Protein AF-A0AAD5UAX0-F1 (afdb_monomer)

Foldseek 3Di:
DDDDDDPPDPPPPPDQPDDDPVRLVVLLVQLVVLVVVQPPVPPQKHFLVCLQVSCVSSVAHDDPVRSVVLSVVQADVDRPRIGGNVSSSVVSSCCVSVVVGDDDALVRQVVVVCVLPVVPPQWAALVSVQCDQQPDDRHDDPVRSVVVLVVQADPPPNIGRVNVVSVVRND

pLDDT: mean 88.47, std 14.9, range [36.97, 97.94]

Nearest PDB structures (foldseek):
  8tid-assembly1_i  TM=9.122E-01  e=1.064E-10  Tetrahymena thermophila
  8tid-assembly1_I  TM=8.937E-01  e=7.477E-11  Tetrahymena thermophila
  8j07-assembly1_13  TM=9.022E-01  e=5.502E-09  Homo sapiens
  8j07-assembly1_12  TM=8.820E-01  e=9.793E-07  Homo sapiens
  1m46-assembly1_A  TM=4.656E-01  e=6.152E-08  Saccharomyces cerevisiae

Solvent-accessible surface area (backbone atoms only — not comparable to full-atom values): 10394 Å² total; per-residue (Å²): 140,81,87,81,76,83,78,79,76,76,76,80,75,74,74,75,80,77,75,50,72,69,54,51,51,50,51,52,51,50,53,52,56,44,48,53,74,59,19,84,80,75,74,56,39,30,51,58,85,47,50,64,57,40,37,45,74,70,76,40,79,68,51,72,70,55,47,52,55,49,50,63,71,49,40,57,102,65,78,76,62,49,34,44,46,72,53,51,50,56,51,51,50,51,40,63,71,66,54,71,70,74,79,73,50,59,70,59,48,47,52,53,53,55,69,72,28,80,83,67,76,68,46,43,48,65,67,60,53,48,53,46,41,54,72,45,86,83,55,49,52,73,68,59,45,51,57,48,47,71,72,50,40,39,91,87,79,63,32,25,47,49,70,64,46,35,61,59,75,66,106

Sequence (171 aa):
MGKKSDKEAAVEVIPEKSFSDEALLEISKNIAKAFRVFDSLGNDTCDVREIGTVFRSLNVYPSEEQLKGWIIELEDDEPTGYIHFAKFNALALKVITSNIVKRANEEELYRAFLTLDMDKRGYLLPEELRNFLQNDGEKFSDEEMEEMLLTCTDPTEGKIFYEDFVVMLVK

InterPro domains:
  IPR002048 EF-hand domain [PF13499] (106-166)
  IPR002048 EF-hand domain [PS50222] (104-139)
  IPR011992 EF-hand domain pair [SSF47473] (30-170)

Structure (mmCIF, N/CA/C/O backbone):
data_AF-A0AAD5UAX0-F1
#
_entry.id   AF-A0AAD5UAX0-F1
#
loop_
_atom_site.group_PDB
_atom_site.id
_atom_site.type_symbol
_atom_site.label_atom_id
_atom_site.label_alt_id
_atom_site.label_comp_id
_atom_site.label_asym_id
_atom_site.label_entity_id
_atom_site.label_seq_id
_atom_site.pdbx_PDB_ins_code
_atom_site.Cartn_x
_atom_site.Cartn_y
_atom_site.Cartn_z
_atom_site.occupancy
_atom_site.B_iso_or_equiv
_atom_site.auth_seq_id
_atom_site.auth_comp_id
_atom_site.auth_asym_id
_atom_site.auth_atom_id
_atom_site.pdbx_PDB_model_num
ATOM 1 N N . MET A 1 1 ? 47.585 -29.588 32.015 1.00 43.75 1 MET A N 1
ATOM 2 C CA . MET A 1 1 ? 47.127 -29.958 30.657 1.00 43.75 1 MET A CA 1
ATOM 3 C C . MET A 1 1 ? 45.672 -30.391 30.746 1.00 43.75 1 MET A C 1
ATOM 5 O O . MET A 1 1 ? 45.401 -31.385 31.398 1.00 43.75 1 MET A O 1
ATOM 9 N N . GLY A 1 2 ? 44.743 -29.643 30.159 1.00 43.38 2 GLY A N 1
ATOM 10 C CA . GLY A 1 2 ? 43.318 -29.987 30.173 1.00 43.38 2 GLY A CA 1
ATOM 11 C C . GLY A 1 2 ? 42.517 -28.895 29.484 1.00 43.38 2 GLY A C 1
ATOM 12 O O . GLY A 1 2 ? 41.951 -28.033 30.145 1.00 43.38 2 GLY A O 1
ATOM 13 N N . LYS A 1 3 ? 42.583 -28.884 28.149 1.00 44.28 3 LYS A N 1
ATOM 14 C CA . LYS A 1 3 ? 41.894 -27.936 27.268 1.00 44.28 3 LYS A CA 1
ATOM 15 C C . LYS A 1 3 ? 40.382 -28.051 27.501 1.00 44.28 3 LYS A C 1
ATOM 17 O O . LYS A 1 3 ? 39.820 -29.114 27.257 1.00 44.28 3 LYS A O 1
ATOM 22 N N . LYS A 1 4 ? 39.726 -26.983 27.960 1.00 48.62 4 LYS A N 1
ATOM 23 C CA . LYS A 1 4 ? 38.277 -26.830 27.785 1.00 48.62 4 LYS A CA 1
ATOM 24 C C . LYS A 1 4 ? 38.086 -26.191 26.418 1.00 48.62 4 LYS A C 1
ATOM 26 O O . LYS A 1 4 ? 38.521 -25.065 26.217 1.00 48.62 4 LYS A O 1
ATOM 31 N N . SER A 1 5 ? 37.561 -26.975 25.482 1.00 49.41 5 SER A N 1
ATOM 32 C CA . SER A 1 5 ? 37.209 -26.514 24.148 1.00 49.41 5 SER A CA 1
ATOM 33 C C . SER A 1 5 ? 36.018 -25.572 24.226 1.00 49.41 5 SER A C 1
ATOM 35 O O . SER A 1 5 ? 35.016 -25.883 24.879 1.00 49.41 5 SER A O 1
ATOM 37 N N . ASP A 1 6 ? 36.150 -24.468 23.511 1.00 47.00 6 ASP A N 1
ATOM 38 C CA . ASP A 1 6 ? 35.081 -23.568 23.125 1.00 47.00 6 ASP A CA 1
ATOM 39 C C . ASP A 1 6 ? 33.908 -24.360 22.536 1.00 47.00 6 ASP A C 1
ATOM 41 O O . ASP A 1 6 ? 34.069 -25.177 21.628 1.00 47.00 6 ASP A O 1
ATOM 45 N N . LYS A 1 7 ? 32.714 -24.147 23.090 1.00 48.66 7 LYS A N 1
ATOM 46 C CA . LYS A 1 7 ? 31.464 -24.437 22.393 1.00 48.66 7 LYS A CA 1
ATOM 47 C C . LYS A 1 7 ? 31.011 -23.120 21.783 1.00 48.66 7 LYS A C 1
ATOM 49 O O . LYS A 1 7 ? 30.262 -22.378 22.411 1.00 48.66 7 LYS A O 1
ATOM 54 N N . GLU A 1 8 ? 31.508 -22.825 20.588 1.00 42.62 8 GLU A N 1
ATOM 55 C CA . GLU A 1 8 ? 30.828 -21.902 19.684 1.00 42.62 8 GLU A CA 1
ATOM 56 C C . GLU A 1 8 ? 29.442 -22.489 19.413 1.00 42.62 8 GLU A C 1
ATOM 58 O O . GLU A 1 8 ? 29.301 -23.582 18.860 1.00 42.62 8 GLU A O 1
ATOM 63 N N . ALA A 1 9 ? 28.411 -21.799 19.896 1.00 42.69 9 ALA A N 1
ATOM 64 C CA . ALA A 1 9 ? 27.045 -22.081 19.506 1.00 42.69 9 ALA A CA 1
ATOM 65 C C . ALA A 1 9 ? 26.944 -21.766 18.012 1.00 42.69 9 ALA A C 1
ATOM 67 O O . ALA A 1 9 ? 26.986 -20.601 17.618 1.00 42.69 9 ALA A O 1
ATOM 68 N N . ALA A 1 10 ? 26.866 -22.806 17.183 1.00 42.09 10 ALA A N 1
ATOM 69 C CA . ALA A 1 10 ? 26.505 -22.653 15.788 1.00 42.09 10 ALA A CA 1
ATOM 70 C C . ALA A 1 10 ? 25.125 -21.986 15.751 1.00 42.09 10 ALA A C 1
ATOM 72 O O . ALA A 1 10 ? 24.129 -22.577 16.166 1.00 42.09 10 ALA A O 1
ATOM 73 N N . VAL A 1 11 ? 25.092 -20.726 15.319 1.00 41.59 11 VAL A N 1
ATOM 74 C CA . VAL A 1 11 ? 23.856 -20.053 14.936 1.00 41.59 11 VAL A CA 1
ATOM 75 C C . VAL A 1 11 ? 23.315 -20.852 13.759 1.00 41.59 11 VAL A C 1
ATOM 77 O O . VAL A 1 11 ? 23.912 -20.856 12.684 1.00 41.59 11 VAL A O 1
ATOM 80 N N . GLU A 1 12 ? 22.239 -21.598 13.989 1.00 36.97 12 GLU A N 1
ATOM 81 C CA . GLU A 1 12 ? 21.482 -22.256 12.931 1.00 36.97 12 GLU A CA 1
ATOM 82 C C . GLU A 1 12 ? 20.984 -21.157 11.989 1.00 36.97 12 GLU A C 1
ATOM 84 O O . GLU A 1 12 ? 20.054 -20.412 12.295 1.00 36.97 12 GLU A O 1
ATOM 89 N N . VAL A 1 13 ? 21.675 -20.999 10.860 1.00 42.56 13 VAL A N 1
ATOM 90 C CA . VAL A 1 13 ? 21.222 -20.152 9.763 1.00 42.56 13 VAL A CA 1
ATOM 91 C C . VAL A 1 13 ? 19.976 -20.830 9.214 1.00 42.56 13 VAL A C 1
ATOM 93 O O . VAL A 1 13 ? 20.064 -21.809 8.474 1.00 42.56 13 VAL A O 1
ATOM 96 N N . ILE A 1 14 ? 18.808 -20.352 9.640 1.00 43.28 14 ILE A N 1
ATOM 97 C CA . ILE A 1 14 ? 17.525 -20.735 9.055 1.00 43.28 14 ILE A CA 1
ATOM 98 C C . ILE A 1 14 ? 17.642 -20.413 7.559 1.00 43.28 14 ILE A C 1
ATOM 100 O O . ILE A 1 14 ? 17.908 -19.255 7.228 1.00 43.28 14 ILE A O 1
ATOM 104 N N . PRO A 1 15 ? 17.517 -21.394 6.649 1.00 44.50 15 PRO A N 1
ATOM 105 C CA . PRO A 1 15 ? 17.697 -21.132 5.233 1.00 44.50 15 PRO A CA 1
ATOM 106 C C . PRO A 1 15 ? 16.622 -20.144 4.783 1.00 44.50 15 PRO A C 1
ATOM 108 O O . PRO A 1 15 ? 15.427 -20.381 4.991 1.00 44.50 15 PRO A O 1
ATOM 111 N N . GLU A 1 16 ? 17.051 -19.033 4.177 1.00 56.91 16 GLU A N 1
ATOM 112 C CA . GLU A 1 16 ? 16.148 -18.151 3.445 1.00 56.91 16 GLU A CA 1
ATOM 113 C C . GLU A 1 16 ? 15.324 -19.015 2.490 1.00 56.91 16 GLU A C 1
ATOM 115 O O . GLU A 1 16 ? 15.845 -19.909 1.816 1.00 56.91 16 GLU A O 1
ATOM 120 N N . LYS A 1 17 ? 14.008 -18.813 2.508 1.00 57.94 17 LYS A N 1
ATOM 121 C CA . LYS A 1 17 ? 13.052 -19.632 1.771 1.00 57.94 17 LYS A CA 1
ATOM 122 C C . LYS A 1 17 ? 13.354 -19.489 0.273 1.00 57.94 17 LYS A C 1
ATOM 124 O O . LYS A 1 17 ? 12.946 -18.513 -0.346 1.00 57.94 17 LYS A O 1
ATOM 129 N N . SER A 1 18 ? 14.109 -20.427 -0.297 1.00 71.31 18 SER A N 1
ATOM 130 C CA . SER A 1 18 ? 14.399 -20.419 -1.732 1.00 71.31 18 SER A CA 1
ATOM 131 C C . SER A 1 18 ? 13.113 -20.720 -2.501 1.00 71.31 18 SER A C 1
ATOM 133 O O . SER A 1 18 ? 12.382 -21.662 -2.186 1.00 71.31 18 SER A O 1
ATOM 135 N N . PHE A 1 19 ? 12.793 -19.868 -3.471 1.00 80.00 19 PHE A N 1
ATOM 136 C CA . PHE A 1 19 ? 11.684 -20.104 -4.387 1.00 80.00 19 PHE A CA 1
ATOM 137 C C . PHE A 1 19 ? 12.106 -21.170 -5.400 1.00 80.00 19 PHE A C 1
ATOM 139 O O . PHE A 1 19 ? 13.250 -21.162 -5.853 1.00 80.00 19 PHE A O 1
ATOM 146 N N . SER A 1 20 ? 11.197 -22.081 -5.759 1.00 89.94 20 SER A N 1
ATOM 147 C CA . SER A 1 20 ? 11.448 -23.005 -6.869 1.00 89.94 20 SER A CA 1
ATOM 148 C C . SER A 1 20 ? 11.410 -22.259 -8.206 1.00 89.94 20 SER A C 1
ATOM 150 O O . SER A 1 20 ? 10.789 -21.195 -8.310 1.00 89.94 20 SER A O 1
ATOM 152 N N . ASP A 1 21 ? 12.026 -22.829 -9.240 1.00 89.38 21 ASP A N 1
ATOM 153 C CA . ASP A 1 21 ? 12.021 -22.246 -10.587 1.00 89.38 21 ASP A CA 1
ATOM 154 C C . ASP A 1 21 ? 10.590 -22.060 -11.117 1.00 89.38 21 ASP A C 1
ATOM 156 O O . ASP A 1 21 ? 10.272 -21.046 -11.743 1.00 89.38 21 ASP A O 1
ATOM 160 N N . GLU A 1 22 ? 9.685 -22.994 -10.808 1.00 93.06 22 GLU A N 1
ATOM 161 C CA . GLU A 1 22 ? 8.270 -22.889 -11.167 1.00 93.06 22 GLU A CA 1
ATOM 162 C C . GLU A 1 22 ? 7.581 -21.725 -10.446 1.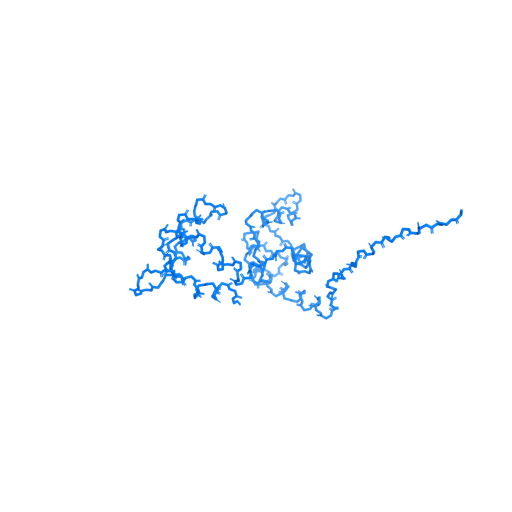00 93.06 22 GLU A C 1
ATOM 164 O O . GLU A 1 22 ? 6.787 -21.008 -11.058 1.00 93.06 22 GLU A O 1
ATOM 169 N N . ALA A 1 23 ? 7.895 -21.509 -9.164 1.00 91.19 23 ALA A N 1
ATOM 170 C CA . ALA A 1 23 ? 7.345 -20.402 -8.390 1.00 91.19 23 ALA A CA 1
ATOM 1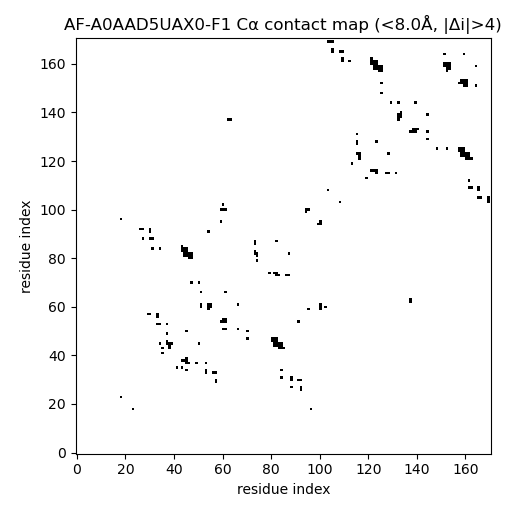71 C C . ALA A 1 23 ? 7.839 -19.047 -8.921 1.00 91.19 23 ALA A C 1
ATOM 173 O O . ALA A 1 23 ? 7.041 -18.125 -9.084 1.00 91.19 23 ALA A O 1
ATOM 174 N N . LEU A 1 24 ? 9.130 -18.936 -9.252 1.00 91.62 24 LEU A N 1
ATOM 175 C CA . LEU A 1 24 ? 9.705 -17.731 -9.861 1.00 91.62 24 LEU A CA 1
ATOM 176 C C . LEU A 1 24 ? 9.086 -17.433 -11.230 1.00 91.62 24 LEU A C 1
ATOM 178 O O . LEU A 1 24 ? 8.768 -16.279 -11.528 1.00 91.62 24 LEU A O 1
ATOM 182 N N . LEU A 1 25 ? 8.865 -18.467 -12.046 1.00 93.00 25 LEU A N 1
ATOM 183 C CA . LEU A 1 25 ? 8.205 -18.322 -13.340 1.00 93.00 25 LEU A CA 1
ATOM 184 C C . LEU A 1 25 ? 6.766 -17.814 -13.187 1.00 93.00 25 LEU A C 1
ATOM 186 O O . LEU A 1 25 ? 6.333 -16.959 -13.960 1.00 93.00 25 LEU A O 1
ATOM 190 N N . GLU A 1 26 ? 6.021 -18.318 -12.204 1.00 95.12 26 GLU A N 1
ATOM 191 C CA . GLU A 1 26 ? 4.649 -17.868 -11.963 1.00 95.12 26 GLU A CA 1
ATOM 192 C C . GLU A 1 26 ? 4.597 -16.430 -11.431 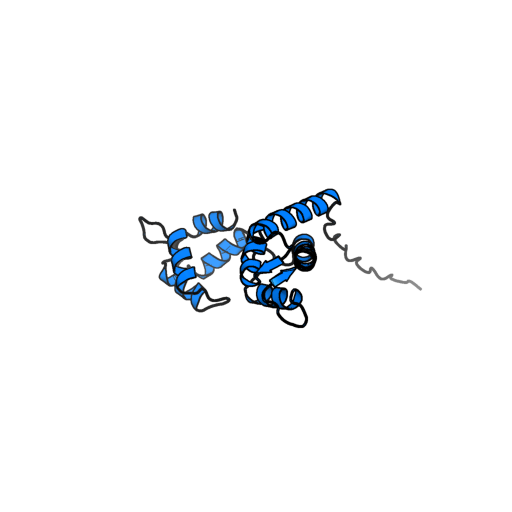1.00 95.12 26 GLU A C 1
ATOM 194 O O . GLU A 1 26 ? 3.793 -15.629 -11.911 1.00 95.12 26 GLU A O 1
ATOM 199 N N . ILE A 1 27 ? 5.507 -16.059 -10.523 1.00 94.38 27 ILE A N 1
ATOM 200 C CA . ILE A 1 27 ? 5.655 -14.671 -10.059 1.00 94.38 27 ILE A CA 1
ATOM 201 C C . ILE A 1 27 ? 5.945 -13.747 -11.245 1.00 94.38 27 ILE A C 1
ATOM 203 O O . ILE A 1 27 ? 5.244 -12.754 -11.428 1.00 94.38 27 ILE A O 1
ATOM 207 N N . SER A 1 28 ? 6.912 -14.094 -12.100 1.00 94.94 28 SER A N 1
ATOM 208 C CA . SER A 1 28 ? 7.258 -13.287 -13.276 1.00 94.94 28 SER A CA 1
ATOM 209 C C . SER A 1 28 ? 6.083 -13.138 -14.250 1.00 94.94 28 SER A C 1
ATOM 211 O O . SER A 1 28 ? 5.821 -12.040 -14.743 1.00 94.94 28 SER A O 1
ATOM 213 N N . LYS A 1 29 ? 5.303 -14.204 -14.478 1.00 96.94 29 LYS A N 1
ATOM 214 C CA . LYS A 1 29 ? 4.071 -14.117 -15.279 1.00 96.94 29 LYS A CA 1
ATOM 215 C C . LYS A 1 29 ? 3.051 -13.165 -14.661 1.00 96.94 29 LYS A C 1
ATOM 217 O O . LYS A 1 29 ? 2.401 -12.431 -15.400 1.00 96.94 29 LYS A O 1
ATOM 222 N N . ASN A 1 30 ? 2.887 -13.182 -13.342 1.00 97.19 30 ASN A N 1
ATOM 223 C CA . ASN A 1 30 ? 1.937 -12.308 -12.657 1.00 97.19 30 ASN A CA 1
ATOM 224 C C . ASN A 1 30 ? 2.386 -10.843 -12.697 1.00 97.19 30 ASN A C 1
ATOM 226 O O . ASN A 1 30 ? 1.564 -9.987 -13.014 1.00 97.19 30 ASN A O 1
ATOM 230 N N . ILE A 1 31 ? 3.684 -10.571 -12.521 1.00 97.94 31 ILE A N 1
ATOM 231 C CA . ILE A 1 31 ? 4.288 -9.243 -12.727 1.00 97.94 31 ILE A CA 1
ATOM 232 C C . ILE A 1 31 ? 3.995 -8.732 -14.144 1.00 97.94 31 ILE A C 1
ATOM 234 O O . ILE A 1 31 ? 3.490 -7.623 -14.310 1.00 97.94 31 ILE A O 1
ATOM 238 N N . ALA A 1 32 ? 4.242 -9.556 -15.167 1.00 97.38 32 ALA A N 1
ATOM 239 C CA . ALA A 1 32 ? 3.988 -9.185 -16.558 1.00 97.38 32 ALA A CA 1
ATOM 240 C C . ALA A 1 32 ? 2.504 -8.901 -16.835 1.00 97.38 32 ALA A C 1
ATOM 242 O O . ALA A 1 32 ? 2.176 -7.940 -17.529 1.00 97.38 32 ALA A O 1
ATOM 243 N N . LYS A 1 33 ? 1.594 -9.722 -16.294 1.00 96.62 33 LYS A N 1
ATOM 244 C CA . LYS A 1 33 ? 0.144 -9.510 -16.430 1.00 96.62 33 LYS A CA 1
ATOM 245 C C . LYS A 1 33 ? -0.295 -8.201 -15.776 1.00 96.62 33 LYS A C 1
ATOM 247 O O . LYS A 1 33 ? -1.029 -7.455 -16.411 1.00 96.62 33 LYS A O 1
ATOM 252 N N . ALA A 1 34 ? 0.160 -7.929 -14.552 1.00 97.12 34 ALA A N 1
ATOM 253 C CA . ALA A 1 34 ? -0.169 -6.710 -13.819 1.00 97.12 34 ALA A CA 1
ATOM 254 C C . ALA A 1 34 ? 0.308 -5.458 -14.561 1.00 97.12 34 ALA A C 1
ATOM 256 O O . ALA A 1 34 ? -0.479 -4.549 -14.798 1.00 97.12 34 ALA A O 1
ATOM 257 N N . PHE A 1 35 ? 1.570 -5.440 -15.001 1.00 97.75 35 PHE A N 1
ATOM 258 C CA . PHE A 1 35 ? 2.141 -4.293 -15.708 1.00 97.75 35 PHE A CA 1
ATOM 259 C C . PHE A 1 35 ? 1.414 -4.000 -17.029 1.00 97.75 35 PHE A C 1
ATOM 261 O O . PHE A 1 35 ? 1.103 -2.852 -17.333 1.00 97.75 35 PHE A O 1
ATOM 268 N N . ARG A 1 36 ? 1.067 -5.043 -17.794 1.00 95.94 36 ARG A N 1
ATOM 269 C CA . ARG A 1 36 ? 0.370 -4.909 -19.087 1.00 95.94 36 ARG A CA 1
ATOM 270 C C . ARG A 1 36 ? -1.013 -4.271 -19.004 1.00 95.94 36 ARG A C 1
ATOM 272 O O . ARG A 1 36 ? -1.499 -3.796 -20.022 1.00 95.94 36 ARG A O 1
ATOM 279 N N . VAL A 1 37 ? -1.656 -4.268 -17.836 1.00 95.56 37 VAL A N 1
ATOM 280 C CA . VAL A 1 37 ? -2.927 -3.548 -17.649 1.00 95.56 37 VAL A CA 1
ATOM 281 C C . VAL A 1 37 ? -2.727 -2.035 -17.809 1.00 95.56 37 VAL A C 1
ATOM 283 O O . VAL A 1 37 ? -3.638 -1.353 -18.271 1.00 95.56 37 VAL A O 1
ATOM 286 N N . PHE A 1 38 ? -1.535 -1.529 -17.484 1.00 94.62 38 PHE A N 1
ATOM 287 C CA . PHE A 1 38 ? -1.203 -0.102 -17.489 1.00 94.62 38 PHE A CA 1
ATOM 288 C C . PHE A 1 38 ? -0.332 0.316 -18.688 1.00 94.62 38 PHE A C 1
ATOM 290 O O . PHE A 1 38 ? -0.312 1.493 -19.050 1.00 94.62 38 PHE A O 1
ATOM 297 N N . ASP A 1 39 ? 0.311 -0.635 -19.377 1.00 95.00 39 ASP A N 1
ATOM 298 C CA . ASP A 1 39 ? 0.943 -0.419 -20.689 1.00 95.00 39 ASP A CA 1
ATOM 299 C C . ASP A 1 39 ? -0.113 -0.326 -21.808 1.00 95.00 39 ASP A C 1
ATOM 301 O O . ASP A 1 39 ? -0.315 -1.237 -22.614 1.00 95.00 39 ASP A O 1
ATOM 305 N N . SER A 1 40 ? -0.822 0.803 -21.845 1.00 86.94 40 SER A N 1
ATOM 306 C CA . SER A 1 40 ? -1.888 1.059 -22.826 1.00 86.94 40 SER A CA 1
ATOM 307 C C . SER A 1 40 ? -1.405 1.102 -24.283 1.00 86.94 40 SER A C 1
ATOM 309 O O . SER A 1 40 ? -2.207 0.909 -25.199 1.00 86.94 40 SER A O 1
ATOM 311 N N . LEU A 1 41 ? -0.110 1.351 -24.508 1.00 90.62 41 LEU A N 1
ATOM 312 C CA . LEU A 1 41 ? 0.490 1.484 -25.837 1.00 90.62 41 LEU A CA 1
ATOM 313 C C . LEU A 1 41 ? 1.164 0.192 -26.321 1.00 90.62 41 LEU A C 1
ATOM 315 O O . LEU A 1 41 ? 1.526 0.108 -27.497 1.00 90.62 41 LEU A O 1
ATOM 319 N N . GLY A 1 42 ? 1.317 -0.809 -25.451 1.00 93.38 42 GLY A N 1
ATOM 320 C CA . GLY A 1 42 ? 1.991 -2.070 -25.756 1.00 93.38 42 GLY A CA 1
ATOM 321 C C . GLY A 1 42 ? 3.470 -1.887 -26.092 1.00 93.38 42 GLY A C 1
ATOM 322 O O . GLY A 1 42 ? 3.996 -2.612 -26.940 1.00 93.38 42 GLY A O 1
ATOM 323 N N . ASN A 1 43 ? 4.117 -0.878 -25.507 1.00 95.06 43 ASN A N 1
ATOM 324 C CA . ASN A 1 43 ? 5.507 -0.513 -25.783 1.00 95.06 43 ASN A CA 1
ATOM 325 C C . ASN A 1 43 ? 6.452 -0.837 -24.614 1.00 95.06 43 ASN A C 1
ATOM 327 O O . ASN A 1 43 ? 7.563 -0.308 -24.569 1.00 95.06 43 ASN A O 1
ATOM 331 N N . ASP A 1 44 ? 6.014 -1.693 -23.686 1.00 96.31 44 ASP A N 1
ATOM 332 C CA . ASP A 1 44 ? 6.737 -2.092 -22.479 1.00 96.31 44 ASP A CA 1
ATOM 333 C C . ASP A 1 44 ? 7.065 -0.903 -21.557 1.00 96.31 44 ASP A C 1
ATOM 335 O O . ASP A 1 44 ? 8.073 -0.912 -20.838 1.00 96.31 44 ASP A O 1
ATOM 339 N N . THR A 1 45 ? 6.210 0.125 -21.553 1.00 95.75 45 THR A N 1
ATOM 340 C CA . THR A 1 45 ? 6.323 1.268 -20.640 1.00 95.75 45 THR A CA 1
ATOM 341 C C . THR A 1 45 ? 5.022 1.546 -19.904 1.00 95.75 45 THR A C 1
ATOM 343 O O . THR A 1 45 ? 3.934 1.239 -20.376 1.00 95.75 45 THR A O 1
ATOM 346 N N . CYS A 1 46 ? 5.149 2.127 -18.718 1.00 95.56 46 CYS A N 1
ATOM 347 C CA . CYS A 1 46 ? 4.035 2.512 -17.866 1.00 95.56 46 CYS A CA 1
ATOM 348 C C . CYS A 1 46 ? 4.316 3.897 -17.287 1.00 95.56 46 CYS A C 1
ATOM 350 O O . CYS A 1 46 ? 5.462 4.203 -16.962 1.00 95.56 46 CYS A O 1
ATOM 352 N N . ASP A 1 47 ? 3.289 4.732 -17.156 1.00 95.81 47 ASP A N 1
ATOM 353 C CA . ASP A 1 47 ? 3.416 6.044 -16.517 1.00 95.81 47 ASP A CA 1
ATOM 354 C C . ASP A 1 47 ? 3.875 5.884 -15.057 1.00 95.81 47 ASP A C 1
ATOM 356 O O . ASP A 1 47 ? 3.409 4.975 -14.359 1.00 95.81 47 ASP A O 1
ATOM 360 N N . VAL A 1 48 ? 4.783 6.748 -14.579 1.00 95.25 48 VAL A N 1
ATOM 361 C CA . VAL A 1 48 ? 5.322 6.633 -13.205 1.00 95.25 48 VAL A CA 1
ATOM 362 C C . VAL A 1 48 ? 4.221 6.697 -12.147 1.00 95.25 48 VAL A C 1
ATOM 364 O O . VAL A 1 48 ? 4.342 6.079 -11.089 1.00 95.25 48 VAL A O 1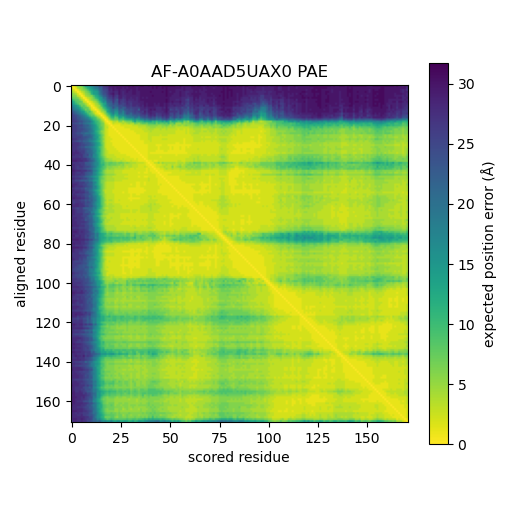
ATOM 367 N N . ARG A 1 49 ? 3.132 7.422 -12.434 1.00 94.88 49 ARG A N 1
ATOM 368 C CA . ARG A 1 49 ? 1.997 7.612 -11.521 1.00 94.88 49 ARG A CA 1
ATOM 369 C C . ARG A 1 49 ? 1.235 6.314 -11.267 1.00 94.88 49 ARG A C 1
ATOM 371 O O . ARG A 1 49 ? 0.617 6.166 -10.219 1.00 94.88 49 ARG A O 1
ATOM 378 N N . GLU A 1 50 ? 1.330 5.353 -12.181 1.00 96.19 50 GLU A N 1
ATOM 379 C CA . GLU A 1 50 ? 0.629 4.072 -12.085 1.00 96.19 50 GLU A CA 1
ATOM 380 C C . GLU A 1 50 ? 1.422 3.012 -11.311 1.00 96.19 50 GLU A C 1
ATOM 382 O O . GLU A 1 50 ? 0.867 1.990 -10.912 1.00 96.19 50 GLU A O 1
ATOM 387 N N . ILE A 1 51 ? 2.712 3.236 -11.036 1.00 96.56 51 ILE A N 1
ATOM 388 C CA . ILE A 1 51 ? 3.598 2.222 -10.439 1.00 96.56 51 ILE A CA 1
ATOM 389 C C . ILE A 1 51 ? 3.110 1.753 -9.068 1.00 96.56 51 ILE A C 1
ATOM 391 O O . ILE A 1 51 ? 3.156 0.555 -8.776 1.00 96.56 51 ILE A O 1
ATOM 395 N N . GLY A 1 52 ? 2.569 2.662 -8.254 1.00 96.12 52 GLY A N 1
ATOM 396 C CA . GLY A 1 52 ? 1.939 2.297 -6.984 1.00 96.12 52 GLY A CA 1
ATOM 397 C C . GLY A 1 52 ? 0.752 1.351 -7.181 1.00 96.12 52 GLY A C 1
ATOM 398 O O . GLY A 1 52 ? 0.632 0.344 -6.482 1.00 96.12 52 GLY A O 1
ATOM 399 N N . THR A 1 53 ? -0.096 1.622 -8.173 1.00 96.00 53 THR A N 1
ATOM 400 C CA . THR A 1 53 ? -1.247 0.777 -8.520 1.00 96.00 53 THR A CA 1
ATOM 401 C C . THR A 1 53 ? -0.804 -0.589 -9.045 1.00 96.00 53 THR A C 1
ATOM 403 O O . THR A 1 53 ? -1.363 -1.610 -8.635 1.00 96.00 53 THR A O 1
ATOM 406 N N . VAL A 1 54 ? 0.247 -0.645 -9.872 1.00 97.06 54 VAL A N 1
ATOM 407 C CA . VAL A 1 54 ? 0.816 -1.912 -10.360 1.00 97.06 54 VAL A CA 1
ATOM 408 C C . VAL A 1 54 ? 1.324 -2.760 -9.186 1.00 97.06 54 VAL A C 1
ATOM 410 O O . VAL A 1 54 ? 0.973 -3.937 -9.099 1.00 97.06 54 VAL A O 1
ATOM 413 N N . PHE A 1 55 ? 2.078 -2.187 -8.240 1.00 96.56 55 PHE A N 1
ATOM 414 C CA . PHE A 1 55 ? 2.521 -2.910 -7.037 1.00 96.56 55 PHE A CA 1
ATOM 415 C C . PHE A 1 55 ? 1.347 -3.412 -6.192 1.00 96.56 55 PHE A C 1
ATOM 417 O O . PHE A 1 55 ? 1.317 -4.590 -5.825 1.00 96.56 55 PHE A O 1
ATOM 424 N N . ARG A 1 56 ? 0.342 -2.562 -5.950 1.00 94.12 56 ARG A N 1
ATOM 425 C CA . ARG A 1 56 ? -0.859 -2.941 -5.190 1.00 94.12 56 ARG A CA 1
ATOM 426 C C . ARG A 1 56 ? -1.628 -4.081 -5.864 1.00 94.12 56 ARG A C 1
ATOM 428 O O . ARG A 1 56 ? -2.094 -4.983 -5.174 1.00 94.12 56 ARG A O 1
ATOM 435 N N . SER A 1 57 ? -1.671 -4.125 -7.199 1.00 94.56 57 SER A N 1
ATOM 436 C CA . SER A 1 57 ? -2.263 -5.246 -7.954 1.00 94.56 57 SER A CA 1
ATOM 437 C C . SER A 1 57 ? -1.484 -6.566 -7.825 1.00 94.56 57 SER A C 1
ATOM 439 O O . SER A 1 57 ? -2.050 -7.643 -8.003 1.00 94.56 57 SER A O 1
ATOM 441 N N . LEU A 1 58 ? -0.198 -6.494 -7.463 1.00 93.75 58 LEU A N 1
ATOM 442 C CA . LEU A 1 58 ? 0.661 -7.636 -7.136 1.00 93.75 58 LEU A CA 1
ATOM 443 C C . LEU A 1 58 ? 0.624 -7.996 -5.644 1.00 93.75 58 LEU A C 1
ATOM 445 O O . LEU A 1 58 ? 1.447 -8.787 -5.182 1.00 93.75 58 LEU A O 1
ATOM 449 N N . ASN A 1 59 ? -0.328 -7.431 -4.896 1.00 90.88 59 ASN A N 1
ATOM 450 C CA . ASN A 1 59 ? -0.468 -7.589 -3.452 1.00 90.88 59 ASN A CA 1
ATOM 451 C C . ASN A 1 59 ? 0.746 -7.058 -2.654 1.00 90.88 59 ASN A C 1
ATOM 453 O O . ASN A 1 59 ? 1.024 -7.519 -1.545 1.00 90.88 59 ASN A O 1
ATOM 457 N N . VAL A 1 60 ? 1.467 -6.080 -3.214 1.00 93.25 60 VAL A N 1
ATOM 458 C CA . VAL A 1 60 ? 2.572 -5.361 -2.566 1.00 93.25 60 VAL A CA 1
ATOM 459 C C . VAL A 1 60 ? 2.104 -3.944 -2.238 1.00 93.25 60 VAL A C 1
ATOM 461 O O . VAL A 1 60 ? 1.690 -3.203 -3.123 1.00 93.25 60 VAL A O 1
ATOM 464 N N . TYR A 1 61 ? 2.184 -3.558 -0.964 1.00 92.19 61 TYR A N 1
ATOM 465 C CA . TYR A 1 61 ? 1.656 -2.284 -0.456 1.00 92.19 61 TYR A CA 1
ATOM 466 C C . TYR A 1 61 ? 2.806 -1.456 0.112 1.00 92.19 61 TYR A C 1
ATOM 468 O O . TYR A 1 61 ? 2.995 -1.446 1.328 1.00 92.19 61 TYR A O 1
ATOM 476 N N . PRO A 1 62 ? 3.648 -0.862 -0.754 1.00 93.62 62 PRO A N 1
ATOM 477 C CA . PRO A 1 62 ? 4.721 -0.005 -0.282 1.00 93.62 62 PRO A CA 1
ATOM 478 C C . PRO A 1 62 ? 4.140 1.236 0.390 1.00 93.62 62 PRO A C 1
ATOM 480 O O . PRO A 1 62 ? 3.085 1.729 -0.011 1.00 93.62 62 PRO A O 1
ATOM 483 N N . SER A 1 63 ? 4.871 1.742 1.375 1.00 92.88 63 SER A N 1
ATOM 484 C CA . SER A 1 63 ? 4.653 3.083 1.903 1.00 92.88 63 SER A CA 1
ATOM 485 C C . SER A 1 63 ? 4.961 4.131 0.821 1.00 92.88 63 SER A C 1
ATOM 487 O O . SER A 1 63 ? 5.697 3.852 -0.134 1.00 92.88 63 SER A O 1
ATOM 489 N N . GLU A 1 64 ? 4.439 5.344 0.9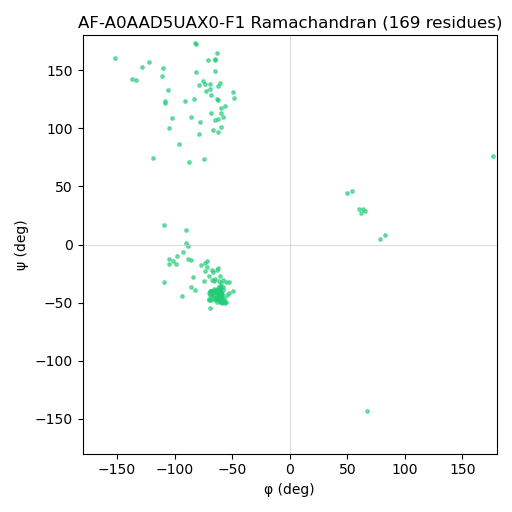59 1.00 92.25 64 GLU A N 1
ATOM 490 C CA . GLU A 1 64 ? 4.721 6.442 0.027 1.00 92.25 64 GLU A CA 1
ATOM 491 C C . GLU A 1 64 ? 6.219 6.773 -0.046 1.00 92.25 64 GLU A C 1
ATOM 493 O O . GLU A 1 64 ? 6.750 7.063 -1.121 1.00 92.25 64 GLU A O 1
ATOM 498 N N . GLU A 1 65 ? 6.936 6.695 1.077 1.00 93.50 65 GLU A N 1
ATOM 499 C CA . GLU A 1 65 ? 8.396 6.850 1.096 1.00 93.50 65 GLU A CA 1
ATOM 500 C C . GLU A 1 65 ? 9.105 5.738 0.306 1.00 93.50 65 GLU A C 1
ATOM 502 O O . GLU A 1 65 ? 9.975 6.019 -0.526 1.00 93.50 65 GLU A O 1
ATOM 507 N N . GLN A 1 66 ? 8.707 4.479 0.516 1.00 94.62 66 GLN A N 1
ATOM 508 C CA . GLN A 1 66 ? 9.277 3.337 -0.205 1.00 94.62 66 GLN A CA 1
ATOM 509 C C . GLN A 1 66 ? 9.014 3.438 -1.709 1.00 94.62 66 GLN A C 1
ATOM 511 O O . GLN A 1 66 ? 9.933 3.258 -2.508 1.00 94.62 66 GLN A O 1
ATOM 516 N N . LEU A 1 67 ? 7.777 3.765 -2.092 1.00 95.81 67 LEU A N 1
ATOM 517 C CA . LEU A 1 67 ? 7.373 3.900 -3.486 1.00 95.81 67 LEU A CA 1
ATOM 518 C C . LEU A 1 67 ? 8.162 5.007 -4.190 1.00 95.81 67 LEU A C 1
ATOM 520 O O . LEU A 1 67 ? 8.663 4.785 -5.291 1.00 95.81 67 LEU A O 1
ATOM 524 N N . LYS A 1 68 ? 8.341 6.169 -3.549 1.00 94.94 68 LYS A N 1
ATOM 525 C CA . LYS A 1 68 ? 9.170 7.260 -4.090 1.00 94.94 68 LYS A CA 1
ATOM 526 C C . LYS A 1 68 ? 10.614 6.819 -4.304 1.00 94.94 68 LYS A C 1
ATOM 528 O O . LYS A 1 68 ? 11.168 7.071 -5.370 1.00 94.94 68 LYS A O 1
ATOM 533 N N . GLY A 1 69 ? 11.207 6.132 -3.326 1.00 95.25 69 GLY A N 1
ATOM 534 C CA . GLY A 1 69 ? 12.566 5.600 -3.450 1.00 95.25 69 GLY A CA 1
ATOM 535 C C . GLY A 1 69 ? 12.710 4.619 -4.616 1.00 95.25 69 GLY A C 1
ATOM 536 O O . GLY A 1 69 ? 13.674 4.688 -5.374 1.00 95.25 69 GLY A O 1
ATOM 537 N N . TRP A 1 70 ? 11.723 3.746 -4.803 1.00 95.69 70 TRP A N 1
ATOM 538 C CA . TRP A 1 70 ? 11.691 2.795 -5.911 1.00 95.69 70 TRP A CA 1
ATOM 539 C C . TRP A 1 70 ? 11.485 3.455 -7.267 1.00 95.69 70 TRP A C 1
ATOM 541 O O . TRP A 1 70 ? 12.135 3.057 -8.225 1.00 95.69 70 TRP A O 1
ATOM 551 N N . ILE A 1 71 ? 10.618 4.464 -7.367 1.00 95.38 71 ILE A N 1
ATOM 552 C CA . ILE A 1 71 ? 10.437 5.219 -8.613 1.00 95.38 71 ILE A CA 1
ATOM 553 C C . ILE A 1 71 ? 11.761 5.873 -9.019 1.00 95.38 71 ILE A C 1
ATOM 555 O O . ILE A 1 71 ? 12.169 5.720 -10.164 1.00 95.38 71 ILE A O 1
ATOM 559 N N . ILE A 1 72 ? 12.480 6.487 -8.074 1.00 93.75 72 ILE A N 1
ATOM 560 C CA . ILE A 1 72 ? 13.806 7.071 -8.332 1.00 93.75 72 ILE A CA 1
ATOM 561 C C . ILE A 1 72 ? 14.808 6.009 -8.820 1.00 93.75 72 ILE A C 1
ATOM 563 O O . ILE A 1 72 ? 15.581 6.279 -9.731 1.00 93.75 72 ILE A O 1
ATOM 567 N N . GLU A 1 73 ? 14.801 4.797 -8.247 1.00 93.06 73 GLU A N 1
ATOM 568 C CA . GLU A 1 73 ? 15.656 3.681 -8.704 1.00 93.06 73 GLU A CA 1
ATOM 569 C C . GLU A 1 73 ? 15.289 3.198 -10.121 1.00 93.06 73 GLU A C 1
ATOM 571 O O . GLU A 1 73 ? 16.147 2.723 -10.869 1.00 93.06 73 GLU A O 1
ATOM 576 N N . LEU A 1 74 ? 14.010 3.290 -10.488 1.00 94.38 74 LEU A N 1
ATOM 577 C CA . LEU A 1 74 ? 13.481 2.813 -11.763 1.00 94.38 74 LEU A CA 1
ATOM 578 C C . LEU A 1 74 ? 13.646 3.821 -12.908 1.00 94.38 74 LEU A C 1
ATOM 580 O O . LEU A 1 74 ? 13.723 3.400 -14.067 1.00 94.38 74 LEU A O 1
ATOM 584 N N . GLU A 1 75 ? 13.683 5.120 -12.623 1.00 91.56 75 GLU A N 1
ATOM 585 C CA . GLU A 1 75 ? 13.891 6.147 -13.644 1.00 91.56 75 GLU A CA 1
ATOM 586 C C . GLU A 1 75 ? 15.291 6.052 -14.284 1.00 91.56 75 GLU A C 1
ATOM 588 O O . GLU A 1 75 ? 16.204 5.374 -13.804 1.00 91.56 75 GLU A O 1
ATOM 593 N N . ASP A 1 76 ? 15.431 6.626 -15.477 1.00 86.62 76 ASP A N 1
ATOM 594 C CA . ASP A 1 76 ? 16.733 6.847 -16.112 1.00 86.62 76 ASP A CA 1
ATOM 595 C C . ASP A 1 76 ? 17.380 8.132 -15.567 1.00 86.62 76 ASP A C 1
ATOM 597 O O . ASP A 1 76 ? 16.746 8.884 -14.828 1.00 86.62 76 ASP A O 1
ATOM 601 N N . ASP A 1 77 ? 18.634 8.405 -15.951 1.00 84.62 77 ASP A N 1
ATOM 602 C CA . ASP A 1 77 ? 19.348 9.633 -15.552 1.00 84.62 77 ASP A CA 1
ATOM 603 C C . ASP A 1 77 ? 18.536 10.906 -15.863 1.00 84.62 77 ASP A C 1
ATOM 605 O O . ASP A 1 77 ? 18.611 11.897 -15.134 1.00 84.62 77 ASP A O 1
ATOM 609 N N . GLU A 1 78 ? 17.742 10.866 -16.938 1.00 86.19 78 GLU A N 1
ATOM 610 C CA . GLU A 1 78 ? 16.737 11.875 -17.252 1.00 86.19 78 GLU A CA 1
ATOM 611 C C . GLU A 1 78 ? 15.324 11.302 -17.033 1.00 86.19 78 GLU A C 1
ATOM 613 O O . GLU A 1 78 ? 14.960 10.313 -17.680 1.00 86.19 78 GLU A O 1
ATOM 618 N N . PRO A 1 79 ? 14.498 11.915 -16.162 1.00 87.44 79 PRO A N 1
ATOM 619 C CA . PRO A 1 79 ? 13.155 11.427 -15.878 1.00 87.44 79 PRO A CA 1
ATOM 620 C C . PRO A 1 79 ? 12.258 11.617 -17.104 1.00 87.44 79 PRO A C 1
ATOM 622 O O . PRO A 1 79 ? 11.944 12.736 -17.516 1.00 87.44 79 PRO A O 1
ATOM 625 N N . THR A 1 80 ? 11.836 10.504 -17.700 1.00 89.31 80 THR A N 1
ATOM 626 C CA . THR A 1 80 ? 10.993 10.498 -18.906 1.00 89.31 80 THR A CA 1
ATOM 627 C C . THR A 1 80 ? 9.501 10.596 -18.585 1.00 89.31 80 THR A C 1
ATOM 629 O O . THR A 1 80 ? 8.694 10.827 -19.485 1.00 89.31 80 THR A O 1
ATOM 632 N N . GLY A 1 81 ? 9.117 10.400 -17.318 1.00 93.06 81 GLY A N 1
ATOM 633 C CA . GLY A 1 81 ? 7.723 10.203 -16.919 1.00 93.06 81 GLY A CA 1
ATOM 634 C C . GLY A 1 81 ? 7.200 8.785 -17.187 1.00 93.06 81 GLY A C 1
ATOM 635 O O . GLY A 1 81 ? 6.025 8.513 -16.939 1.00 93.06 81 GLY A O 1
ATOM 636 N N . TYR A 1 82 ? 8.059 7.872 -17.650 1.00 94.69 82 TYR A N 1
ATOM 637 C CA . TYR A 1 82 ? 7.708 6.485 -17.927 1.00 94.69 82 TYR A CA 1
ATOM 638 C C . TYR A 1 82 ? 8.738 5.521 -17.345 1.00 94.69 82 TYR A C 1
ATOM 640 O O . TYR A 1 82 ? 9.945 5.743 -17.405 1.00 94.69 82 TYR A O 1
ATOM 648 N N . ILE A 1 83 ? 8.249 4.400 -16.830 1.00 96.56 83 ILE A N 1
ATOM 649 C CA . ILE A 1 83 ? 9.061 3.298 -16.330 1.00 96.56 83 ILE A CA 1
ATOM 650 C C . ILE A 1 83 ? 9.018 2.145 -17.325 1.00 96.56 83 ILE A C 1
ATOM 652 O O . ILE A 1 83 ? 7.950 1.719 -17.764 1.00 96.56 83 ILE A O 1
ATOM 656 N N . HIS A 1 84 ? 10.191 1.599 -17.637 1.00 96.44 84 HIS A N 1
ATOM 657 C CA . HIS A 1 84 ? 10.336 0.430 -18.498 1.00 96.44 84 HIS A CA 1
ATOM 658 C C . HIS A 1 84 ? 10.026 -0.877 -17.756 1.00 96.44 84 HIS A C 1
ATOM 660 O O . HIS A 1 84 ? 10.530 -1.114 -16.651 1.00 96.44 84 HIS A O 1
ATOM 666 N N . PHE A 1 85 ? 9.291 -1.782 -18.409 1.00 97.44 85 PHE A N 1
ATOM 667 C CA . PHE A 1 85 ? 8.917 -3.088 -17.856 1.00 97.44 85 PHE A CA 1
ATOM 668 C C . PHE A 1 85 ? 10.124 -3.883 -17.351 1.00 97.44 85 PHE A C 1
ATOM 670 O O . PHE A 1 85 ? 10.064 -4.474 -16.278 1.00 97.44 85 PHE A O 1
ATOM 677 N N . ALA A 1 86 ? 11.240 -3.879 -18.086 1.00 96.62 86 ALA A N 1
ATOM 678 C CA . ALA A 1 86 ? 12.435 -4.630 -17.704 1.00 96.62 86 ALA A CA 1
ATOM 679 C C . ALA A 1 86 ? 12.981 -4.212 -16.324 1.00 96.62 86 ALA A C 1
ATOM 681 O O . ALA A 1 86 ? 13.314 -5.077 -15.510 1.00 96.62 86 ALA A O 1
ATOM 682 N N . LYS A 1 87 ? 13.019 -2.901 -16.043 1.00 96.44 87 LYS A N 1
ATOM 683 C CA . LYS A 1 87 ? 13.450 -2.361 -14.745 1.00 96.44 87 LYS A CA 1
ATOM 684 C C . LYS A 1 87 ? 12.429 -2.675 -13.654 1.00 96.44 87 LYS A C 1
ATOM 686 O O . LYS A 1 87 ? 12.798 -3.206 -12.607 1.00 96.44 87 LYS A O 1
ATOM 691 N N . PHE A 1 88 ? 11.145 -2.430 -13.931 1.00 97.38 88 PHE A N 1
ATOM 692 C CA . PHE A 1 88 ? 10.064 -2.736 -12.993 1.00 97.38 88 PHE A CA 1
ATOM 693 C C . PHE A 1 88 ? 10.054 -4.219 -12.609 1.00 97.38 88 PHE A C 1
ATOM 695 O O . PHE A 1 88 ? 9.993 -4.548 -11.431 1.00 97.38 88 PHE A O 1
ATOM 702 N N . ASN A 1 89 ? 10.175 -5.123 -13.584 1.00 97.00 89 ASN A N 1
ATOM 703 C CA . ASN A 1 89 ? 10.177 -6.564 -13.359 1.00 97.00 89 ASN A CA 1
ATOM 704 C C . ASN A 1 89 ? 11.342 -7.006 -12.466 1.00 97.00 89 ASN A C 1
ATOM 706 O O . ASN A 1 89 ? 11.136 -7.823 -11.571 1.00 97.00 89 ASN A O 1
ATOM 710 N N . ALA A 1 90 ? 12.544 -6.459 -12.673 1.00 95.94 90 ALA A N 1
ATOM 711 C CA . ALA A 1 90 ? 13.695 -6.765 -11.826 1.00 95.94 90 ALA A CA 1
ATOM 712 C C . ALA A 1 90 ? 13.456 -6.344 -10.365 1.00 95.94 90 ALA A C 1
ATOM 714 O O . ALA A 1 90 ? 13.692 -7.135 -9.448 1.00 95.94 90 ALA A O 1
ATOM 715 N N . LEU A 1 91 ? 12.933 -5.132 -10.149 1.00 96.31 91 LEU A N 1
ATOM 716 C CA . LEU A 1 91 ? 12.629 -4.635 -8.809 1.00 96.31 91 LEU A CA 1
ATOM 717 C C . LEU A 1 91 ? 11.467 -5.397 -8.161 1.00 96.31 91 LEU A C 1
ATOM 719 O O . LEU A 1 91 ? 11.591 -5.846 -7.024 1.00 96.31 91 LEU A O 1
ATOM 723 N N . ALA A 1 92 ? 10.359 -5.589 -8.876 1.00 96.19 92 ALA A N 1
ATOM 724 C CA . ALA A 1 92 ? 9.183 -6.289 -8.372 1.00 96.19 92 ALA A CA 1
ATOM 725 C C . ALA A 1 92 ? 9.510 -7.733 -7.985 1.00 96.19 92 ALA A C 1
ATOM 727 O O . ALA A 1 92 ? 9.103 -8.185 -6.915 1.00 96.19 92 ALA A O 1
ATOM 728 N N . LEU A 1 93 ? 10.307 -8.432 -8.800 1.00 95.00 93 LEU A N 1
ATOM 729 C CA . LEU A 1 93 ? 10.772 -9.774 -8.473 1.00 95.00 93 LEU A CA 1
ATOM 730 C C . LEU A 1 93 ? 11.561 -9.766 -7.160 1.00 95.00 93 LEU A C 1
ATOM 732 O O . LEU A 1 93 ? 11.209 -10.511 -6.253 1.00 95.00 93 LEU A O 1
ATOM 736 N N . LYS A 1 94 ? 12.548 -8.870 -7.019 1.00 93.81 94 LYS A N 1
ATOM 737 C CA . LYS A 1 94 ? 13.340 -8.706 -5.788 1.00 93.81 94 LYS A CA 1
ATOM 738 C C . LYS A 1 94 ? 12.457 -8.412 -4.571 1.00 93.81 94 LYS A C 1
ATOM 740 O O . LYS A 1 94 ? 12.614 -9.052 -3.536 1.00 93.81 94 LYS A O 1
ATOM 745 N N . VAL A 1 95 ? 11.518 -7.472 -4.685 1.00 93.81 95 VAL A N 1
ATOM 746 C CA . VAL A 1 95 ? 10.609 -7.086 -3.593 1.00 93.81 95 VAL A CA 1
ATOM 747 C C . VAL A 1 95 ? 9.759 -8.269 -3.130 1.00 93.81 95 VAL A C 1
ATOM 749 O O . VAL A 1 95 ? 9.675 -8.519 -1.925 1.00 93.81 95 VAL A O 1
ATOM 752 N N . ILE A 1 96 ? 9.179 -9.017 -4.074 1.00 92.69 96 ILE A N 1
ATOM 753 C CA . ILE A 1 96 ? 8.303 -10.160 -3.793 1.00 92.69 96 ILE A CA 1
ATOM 754 C C . ILE A 1 96 ? 9.103 -11.333 -3.216 1.00 92.69 96 ILE A C 1
ATOM 756 O O . ILE A 1 96 ? 8.707 -11.910 -2.203 1.00 92.69 96 ILE A O 1
ATOM 760 N N . THR A 1 97 ? 10.243 -11.687 -3.815 1.00 91.12 97 THR A N 1
ATOM 761 C CA . THR A 1 97 ? 11.017 -12.863 -3.388 1.00 91.12 97 THR A CA 1
ATOM 762 C C . THR A 1 97 ? 11.774 -12.631 -2.087 1.00 91.12 97 THR A C 1
ATOM 764 O O . THR A 1 97 ? 11.957 -13.560 -1.310 1.00 91.12 97 THR A O 1
ATOM 767 N N . SER A 1 98 ? 12.206 -11.399 -1.814 1.00 89.69 98 SER A N 1
ATOM 768 C CA . SER A 1 98 ? 12.913 -11.070 -0.572 1.00 89.69 98 SER A CA 1
ATOM 769 C C . SER A 1 98 ? 11.975 -10.637 0.559 1.00 89.69 98 SER A C 1
ATOM 771 O O . SER A 1 98 ? 12.453 -10.330 1.648 1.00 89.69 98 SER A O 1
ATOM 773 N N . ASN A 1 99 ? 10.653 -10.624 0.330 1.00 85.56 99 ASN A N 1
ATOM 774 C CA . ASN A 1 99 ? 9.640 -10.212 1.308 1.00 85.56 99 ASN A CA 1
ATOM 775 C C . ASN A 1 99 ? 9.973 -8.852 1.960 1.00 85.56 99 ASN A C 1
ATOM 777 O O . ASN A 1 99 ? 9.910 -8.698 3.183 1.00 85.56 99 ASN A O 1
ATOM 781 N N . ILE A 1 100 ? 10.398 -7.889 1.127 1.00 85.06 100 ILE A N 1
ATOM 782 C CA . ILE A 1 100 ? 10.868 -6.564 1.570 1.00 85.06 100 ILE A CA 1
ATOM 783 C C . ILE A 1 100 ? 9.723 -5.779 2.216 1.00 85.06 100 ILE A C 1
ATOM 785 O O . ILE A 1 100 ? 9.918 -5.112 3.230 1.00 85.06 100 ILE A O 1
ATOM 789 N N . VAL A 1 101 ? 8.522 -5.893 1.646 1.00 86.81 101 VAL A N 1
ATOM 790 C CA . VAL A 1 101 ? 7.300 -5.289 2.180 1.00 86.81 101 VAL A CA 1
ATOM 791 C C . VAL A 1 101 ? 6.488 -6.371 2.870 1.00 86.81 101 VAL A C 1
ATOM 793 O O . VAL A 1 101 ? 5.916 -7.245 2.221 1.00 86.81 101 VAL A O 1
ATOM 796 N N . LYS A 1 102 ? 6.442 -6.307 4.201 1.00 84.12 102 LYS A N 1
ATOM 797 C CA . LYS A 1 102 ? 5.633 -7.211 5.016 1.00 84.12 102 LYS A CA 1
ATOM 798 C C . LYS A 1 102 ? 4.262 -6.599 5.238 1.00 84.12 102 LYS A C 1
ATOM 800 O O . LYS A 1 102 ? 4.157 -5.501 5.777 1.00 84.12 102 LYS A O 1
ATOM 805 N N . ARG A 1 103 ? 3.218 -7.333 4.861 1.00 84.44 103 ARG A N 1
ATOM 806 C CA . ARG A 1 103 ? 1.858 -6.997 5.282 1.00 8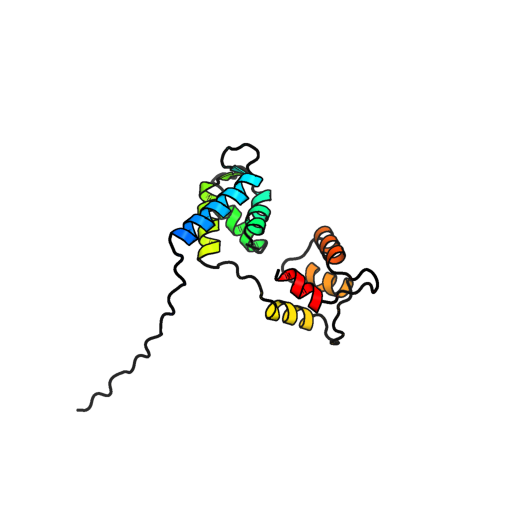4.44 103 ARG A CA 1
ATOM 807 C C . ARG A 1 103 ? 1.717 -7.254 6.776 1.00 84.44 103 ARG A C 1
ATOM 809 O O . ARG A 1 103 ? 2.197 -8.277 7.268 1.00 84.44 103 ARG A O 1
ATOM 816 N N . ALA A 1 104 ? 1.042 -6.336 7.457 1.00 88.56 104 ALA A N 1
ATOM 817 C CA . ALA A 1 104 ? 0.601 -6.567 8.818 1.00 88.56 104 ALA A CA 1
ATOM 818 C C . ALA A 1 104 ? -0.384 -7.742 8.828 1.00 88.56 104 ALA A C 1
ATOM 820 O O . ALA A 1 104 ? -1.247 -7.853 7.953 1.00 88.56 104 ALA A O 1
ATOM 821 N N . ASN A 1 105 ? -0.229 -8.636 9.794 1.00 91.00 105 ASN A N 1
ATOM 822 C CA . ASN A 1 105 ? -1.189 -9.708 10.011 1.00 91.00 105 ASN A CA 1
ATOM 823 C C . ASN A 1 105 ? -2.401 -9.214 10.825 1.00 91.00 105 ASN A C 1
ATOM 825 O O . ASN A 1 105 ? -2.422 -8.093 11.334 1.00 91.00 105 ASN A O 1
ATOM 829 N N . GLU A 1 106 ? -3.413 -10.072 10.955 1.00 93.25 106 GLU A N 1
ATOM 830 C CA . GLU A 1 106 ? -4.660 -9.776 11.671 1.00 93.25 106 GLU A CA 1
ATOM 831 C C . GLU A 1 106 ? -4.419 -9.305 13.113 1.00 93.25 106 GLU A C 1
ATOM 833 O O . GLU A 1 106 ? -4.995 -8.313 13.551 1.00 93.25 106 GLU A O 1
ATOM 838 N N . GLU A 1 107 ? -3.513 -9.966 13.836 1.00 93.88 107 GLU A N 1
ATOM 839 C CA . GLU A 1 107 ? -3.187 -9.637 15.225 1.00 93.88 107 GLU A CA 1
ATOM 840 C C . GLU A 1 107 ? -2.483 -8.277 15.337 1.00 93.88 107 GLU A C 1
ATOM 842 O O . GLU A 1 107 ? -2.769 -7.504 16.252 1.00 93.88 107 GLU A O 1
ATOM 847 N N . GLU A 1 108 ? -1.575 -7.964 14.409 1.00 93.94 108 GLU A N 1
ATOM 848 C CA . GLU A 1 108 ? -0.883 -6.672 14.354 1.00 93.94 108 GLU A CA 1
ATOM 849 C C . GLU A 1 108 ? -1.859 -5.523 14.080 1.00 93.94 108 GLU A C 1
ATOM 851 O O . GLU A 1 108 ? -1.824 -4.510 14.783 1.00 93.94 108 GLU A O 1
ATOM 856 N N . LEU A 1 109 ? -2.769 -5.697 13.117 1.00 93.56 109 LEU A N 1
ATOM 857 C CA . LEU A 1 109 ? -3.7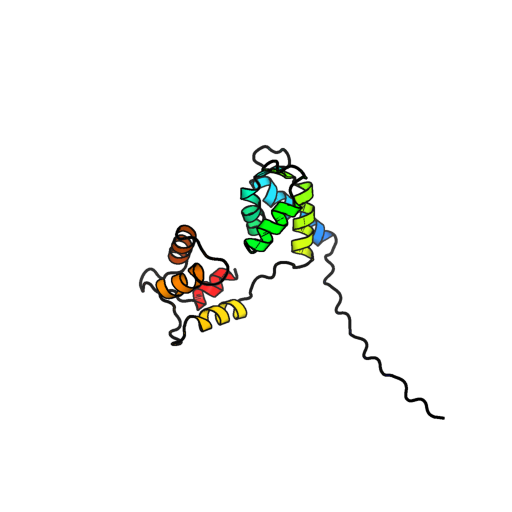93 -4.702 12.799 1.00 93.56 109 LEU A CA 1
ATOM 858 C C . LEU A 1 109 ? -4.786 -4.525 13.950 1.00 93.56 109 LEU A C 1
ATOM 860 O O . LEU A 1 109 ? -5.063 -3.399 14.357 1.00 93.56 109 LEU A O 1
ATOM 864 N N . TYR A 1 110 ? -5.277 -5.623 14.526 1.00 94.50 110 TYR A N 1
ATOM 865 C CA . TYR A 1 110 ? -6.188 -5.572 15.668 1.00 94.50 110 TYR A CA 1
ATOM 866 C C . TYR A 1 110 ? -5.558 -4.842 16.860 1.00 94.50 110 TYR A C 1
ATOM 868 O O . TYR A 1 110 ? -6.179 -3.970 17.467 1.00 94.50 110 TYR A O 1
ATOM 876 N N . ARG A 1 111 ? -4.281 -5.123 17.157 1.00 94.38 111 ARG A N 1
ATOM 877 C CA . ARG A 1 111 ? -3.533 -4.402 18.196 1.00 94.38 111 ARG A CA 1
ATOM 878 C C . ARG A 1 111 ? -3.411 -2.914 17.902 1.00 94.38 111 ARG A C 1
ATOM 880 O O . ARG A 1 111 ? -3.524 -2.137 18.843 1.00 94.38 111 ARG A O 1
ATOM 887 N N . ALA A 1 112 ? -3.208 -2.516 16.646 1.00 92.81 112 ALA A N 1
ATOM 888 C CA . ALA A 1 112 ? -3.175 -1.105 16.278 1.00 92.81 112 ALA A CA 1
ATOM 889 C C . ALA A 1 112 ? -4.511 -0.418 16.613 1.00 92.81 112 ALA A C 1
ATOM 891 O O . ALA A 1 112 ? -4.510 0.590 17.316 1.00 92.81 112 ALA A O 1
ATOM 892 N N . PHE A 1 113 ? -5.650 -1.008 16.241 1.00 94.81 113 PHE A N 1
ATOM 893 C CA . PHE A 1 113 ? -6.970 -0.452 16.573 1.00 94.81 113 PHE A CA 1
ATOM 894 C C . PHE A 1 113 ? -7.247 -0.383 18.080 1.00 94.81 113 PHE A C 1
ATOM 896 O O . PHE A 1 113 ? -7.797 0.611 18.552 1.00 94.81 113 PHE A O 1
ATOM 903 N N . LEU A 1 114 ? -6.797 -1.371 18.860 1.00 94.38 114 LEU A N 1
ATOM 904 C CA . LEU A 1 114 ? -6.916 -1.329 20.323 1.00 94.38 114 LEU A CA 1
ATOM 905 C C . LEU A 1 114 ? -6.180 -0.141 20.960 1.00 94.38 114 LEU A C 1
ATOM 907 O O . LEU A 1 114 ? -6.562 0.295 22.043 1.00 94.38 114 LEU A O 1
ATOM 911 N N . THR A 1 115 ? -5.126 0.383 20.324 1.00 91.94 115 THR A N 1
ATOM 912 C CA . THR A 1 115 ? -4.449 1.595 20.820 1.00 91.94 115 THR A CA 1
ATOM 913 C C . THR A 1 115 ? -5.257 2.868 20.576 1.00 91.94 115 THR A C 1
ATOM 915 O O . THR A 1 115 ? -5.074 3.841 21.305 1.00 91.94 115 THR A O 1
ATOM 918 N N . LEU A 1 116 ? -6.168 2.846 19.599 1.00 92.25 116 LEU A N 1
ATOM 919 C CA . LEU A 1 116 ? -7.055 3.960 19.260 1.00 92.25 116 LEU A CA 1
ATOM 920 C C . LEU A 1 116 ? -8.319 3.953 20.134 1.00 92.25 116 LEU A C 1
ATOM 922 O O . LEU A 1 116 ? -8.790 5.004 20.559 1.00 92.25 116 LEU A O 1
ATOM 926 N N . ASP A 1 117 ? -8.840 2.769 20.462 1.00 95.12 117 ASP A N 1
ATOM 927 C CA . ASP A 1 117 ? -10.010 2.588 21.329 1.00 95.12 117 ASP A CA 1
ATOM 928 C C . ASP A 1 117 ? -9.611 2.509 22.813 1.00 95.12 117 ASP A C 1
ATOM 930 O O . ASP A 1 117 ? -9.670 1.456 23.455 1.00 95.12 117 ASP A O 1
ATOM 934 N N . MET A 1 118 ? -9.190 3.648 23.373 1.00 89.94 118 MET A N 1
ATOM 935 C CA . MET A 1 118 ? -8.714 3.749 24.763 1.00 89.94 118 MET A CA 1
ATOM 936 C C . MET A 1 118 ? -9.725 3.227 25.798 1.00 89.94 118 MET A C 1
ATOM 938 O O . MET A 1 118 ? -9.331 2.663 26.823 1.00 89.94 118 MET A O 1
ATOM 942 N N . ASP A 1 119 ? -11.018 3.384 25.510 1.00 93.75 119 ASP A N 1
ATOM 943 C CA . ASP A 1 119 ? -12.125 2.977 26.378 1.00 93.75 119 ASP A CA 1
ATOM 944 C C . ASP A 1 119 ? -12.570 1.519 26.156 1.00 93.75 119 ASP A C 1
ATOM 946 O O . ASP A 1 119 ? -13.450 1.032 26.870 1.00 93.75 119 ASP A O 1
ATOM 950 N N . LYS A 1 120 ? -11.954 0.797 25.205 1.00 94.12 120 LYS A N 1
ATOM 951 C CA . LYS A 1 120 ? -12.248 -0.608 24.862 1.00 94.12 120 LYS A CA 1
ATOM 952 C C . LYS A 1 120 ? -13.723 -0.858 24.546 1.00 94.12 120 LYS A C 1
ATOM 954 O O . LYS A 1 120 ? -14.330 -1.812 25.040 1.00 94.12 120 LYS A O 1
ATOM 959 N N . ARG A 1 121 ? -14.312 0.017 23.739 1.00 96.69 121 ARG A N 1
ATOM 960 C CA . ARG A 1 121 ? -15.716 -0.059 23.321 1.00 96.69 121 ARG A CA 1
ATOM 961 C C . ARG A 1 121 ? -15.962 -1.116 22.240 1.00 96.69 121 ARG A C 1
ATOM 963 O O . ARG A 1 121 ? -17.114 -1.491 22.038 1.00 96.69 121 ARG A O 1
ATOM 970 N N . GLY A 1 122 ? -14.915 -1.573 21.552 1.00 96.00 122 GLY A N 1
ATOM 971 C CA . GLY A 1 122 ? -15.008 -2.471 20.395 1.00 96.00 122 GLY A CA 1
ATOM 972 C C . GLY A 1 122 ? -15.295 -1.743 19.076 1.00 96.00 122 GLY A C 1
ATOM 973 O O . GLY A 1 122 ? -15.572 -2.381 18.064 1.00 96.00 122 GLY A O 1
ATOM 974 N N . TYR A 1 123 ? -15.264 -0.408 19.079 1.00 97.56 123 TYR A N 1
ATOM 975 C CA . TYR A 1 123 ? -15.469 0.414 17.889 1.00 97.56 123 TYR A CA 1
ATOM 976 C C . TYR A 1 123 ? -14.733 1.752 17.983 1.00 97.56 123 TYR A C 1
ATOM 978 O O . TYR A 1 123 ? -14.421 2.237 19.075 1.00 97.56 123 TYR A O 1
ATOM 986 N N . LEU A 1 124 ? -14.525 2.371 16.822 1.00 97.31 124 LEU A N 1
ATOM 987 C CA . LEU A 1 124 ? -14.107 3.763 16.691 1.00 97.31 124 LEU A CA 1
ATOM 988 C C . LEU A 1 124 ? -15.235 4.621 16.118 1.00 97.31 124 LEU A C 1
ATOM 990 O O . LEU A 1 124 ? -16.087 4.152 15.360 1.00 97.31 124 LEU A O 1
ATOM 994 N N . LEU A 1 125 ? -15.223 5.898 16.469 1.00 96.50 125 LEU A N 1
ATOM 995 C CA . LEU A 1 125 ? -15.948 6.939 15.759 1.00 96.50 125 LEU A CA 1
ATOM 996 C C . LEU A 1 125 ? -15.125 7.376 14.534 1.00 96.50 125 LEU A C 1
ATOM 998 O O . LEU A 1 125 ? -13.894 7.396 14.612 1.00 96.50 125 LEU A O 1
ATOM 1002 N N . PRO A 1 126 ? -15.769 7.794 13.429 1.00 96.06 126 PRO A N 1
ATOM 1003 C CA . PRO A 1 126 ? -15.072 8.289 12.239 1.00 96.06 126 PRO A CA 1
ATOM 1004 C C . PRO A 1 126 ? -14.004 9.351 12.532 1.00 96.06 126 PRO A C 1
ATOM 1006 O O . PRO A 1 126 ? -12.904 9.291 11.990 1.00 96.06 126 PRO A O 1
ATOM 1009 N N . GLU A 1 127 ? -14.290 10.273 13.455 1.00 94.69 127 GLU A N 1
ATOM 1010 C CA . GLU A 1 127 ? -13.352 11.333 13.844 1.00 94.69 127 GLU A CA 1
ATOM 1011 C C . GLU A 1 127 ? -12.116 10.814 14.587 1.00 94.69 127 GLU A C 1
ATOM 1013 O O . GLU A 1 127 ? -11.042 11.399 14.486 1.00 94.69 127 GLU A O 1
ATOM 1018 N N . GLU A 1 128 ? -12.234 9.716 15.335 1.00 93.88 128 GLU A N 1
ATOM 1019 C CA . GLU A 1 128 ? -11.092 9.113 16.033 1.00 93.88 128 GLU A CA 1
ATOM 1020 C C . GLU A 1 128 ? -10.124 8.493 15.022 1.00 93.88 128 GLU A C 1
ATOM 1022 O O . GLU A 1 128 ? -8.916 8.715 15.107 1.00 93.88 128 GLU A O 1
ATOM 1027 N N . LEU A 1 129 ? -10.658 7.789 14.017 1.00 94.31 129 LEU A N 1
ATOM 1028 C CA . LEU A 1 129 ? -9.846 7.227 12.942 1.00 94.31 129 LEU A CA 1
ATOM 1029 C C . LEU A 1 129 ? -9.230 8.326 12.064 1.00 94.31 129 LEU A C 1
ATOM 1031 O O . LEU A 1 129 ? -8.035 8.271 11.773 1.00 94.31 129 LEU A O 1
ATOM 1035 N N . ARG A 1 130 ? -10.017 9.347 11.698 1.00 95.12 130 ARG A N 1
ATOM 1036 C CA . ARG A 1 130 ? -9.545 10.515 10.940 1.00 95.12 130 ARG A CA 1
ATOM 1037 C C . ARG A 1 130 ? -8.388 11.209 11.646 1.00 95.12 130 ARG A C 1
ATOM 1039 O O . ARG A 1 130 ? -7.353 11.457 11.035 1.00 95.12 130 ARG A O 1
ATOM 1046 N N . ASN A 1 131 ? -8.551 11.505 12.936 1.00 91.88 131 ASN A N 1
ATOM 1047 C CA . ASN A 1 131 ? -7.519 12.185 13.710 1.00 91.88 131 ASN A CA 1
ATOM 1048 C C . ASN A 1 131 ? -6.206 11.406 13.709 1.00 91.88 131 ASN A C 1
ATOM 1050 O O . ASN A 1 131 ? -5.154 12.027 13.603 1.00 91.88 131 ASN A O 1
ATOM 1054 N N . PHE A 1 132 ? -6.255 10.078 13.789 1.00 91.12 132 PHE A N 1
ATOM 1055 C CA . PHE A 1 132 ? -5.050 9.263 13.726 1.00 91.12 132 PHE A CA 1
ATOM 1056 C C . PHE A 1 132 ? -4.414 9.295 12.327 1.00 91.12 132 PHE A C 1
ATOM 1058 O O . PHE A 1 132 ? -3.260 9.690 12.179 1.00 91.12 132 PHE A O 1
ATOM 1065 N N . LEU A 1 133 ? -5.181 8.967 11.282 1.00 92.62 133 LEU A N 1
ATOM 1066 C CA . LEU A 1 133 ? -4.652 8.795 9.922 1.00 92.62 133 LEU A CA 1
ATOM 1067 C C . LEU A 1 133 ? -4.280 10.098 9.205 1.00 92.62 133 LEU A C 1
ATOM 1069 O O . LEU A 1 133 ? -3.561 10.057 8.211 1.00 92.62 133 LEU A O 1
ATOM 1073 N N . GLN A 1 134 ? -4.735 11.256 9.687 1.00 93.00 134 GLN A N 1
ATOM 1074 C CA . GLN A 1 134 ? -4.360 12.556 9.116 1.00 93.00 134 GLN A CA 1
ATOM 1075 C C . GLN A 1 134 ? -3.285 13.299 9.929 1.00 93.00 134 GLN A C 1
ATOM 1077 O O . GLN A 1 134 ? -2.670 14.247 9.424 1.00 93.00 134 GLN A O 1
ATOM 1082 N N . ASN A 1 135 ? -3.007 12.892 11.172 1.00 88.94 135 ASN A N 1
ATOM 1083 C CA . ASN A 1 135 ? -2.010 13.568 12.012 1.00 88.94 135 ASN A CA 1
ATOM 1084 C C . ASN A 1 135 ? -0.736 12.755 12.230 1.00 88.94 135 ASN A C 1
ATOM 1086 O O . ASN A 1 135 ? 0.337 13.364 12.285 1.00 88.94 135 ASN A O 1
ATOM 1090 N N . ASP A 1 136 ? -0.837 11.429 12.278 1.00 84.62 136 ASP A N 1
ATOM 1091 C CA . ASP A 1 136 ? 0.268 10.528 12.583 1.00 84.62 136 ASP A CA 1
ATOM 1092 C C . ASP A 1 136 ? 0.692 9.712 11.348 1.00 84.62 136 ASP A C 1
ATOM 1094 O O . ASP A 1 136 ? -0.127 9.321 10.523 1.00 84.62 136 ASP A O 1
ATOM 1098 N N . GLY A 1 137 ? 1.993 9.430 11.221 1.00 84.56 137 GLY A N 1
ATOM 1099 C CA . GLY A 1 137 ? 2.527 8.561 10.163 1.00 84.56 137 GLY A CA 1
ATOM 1100 C C . GLY A 1 137 ? 2.418 9.121 8.735 1.00 84.56 137 GLY A C 1
ATOM 1101 O O . GLY A 1 137 ? 2.632 10.315 8.501 1.00 84.56 137 GLY A O 1
ATOM 1102 N N . GLU A 1 138 ? 2.153 8.230 7.771 1.00 88.00 138 GLU A N 1
ATOM 1103 C CA . GLU A 1 138 ? 1.858 8.594 6.380 1.00 88.00 138 GLU A CA 1
ATOM 1104 C C . GLU A 1 138 ? 0.412 9.075 6.286 1.00 88.00 138 GLU A C 1
ATOM 1106 O O . GLU A 1 138 ? -0.535 8.297 6.391 1.00 88.00 138 GLU A O 1
ATOM 1111 N N . LYS A 1 139 ? 0.270 10.391 6.143 1.00 93.00 139 LYS A N 1
ATOM 1112 C CA . LYS A 1 139 ? -1.012 11.073 6.264 1.00 93.00 139 LYS A CA 1
ATOM 1113 C C . LYS A 1 139 ? -1.900 10.810 5.065 1.00 93.00 139 LYS A C 1
ATOM 1115 O O . LYS A 1 139 ? -1.480 11.034 3.932 1.00 93.00 139 LYS A O 1
ATOM 1120 N N . PHE A 1 140 ? -3.142 10.457 5.351 1.00 94.12 140 PHE A N 1
ATOM 1121 C CA . PHE A 1 140 ? -4.188 10.362 4.349 1.00 94.12 140 PHE A CA 1
ATOM 1122 C C . PHE A 1 140 ? -4.619 11.767 3.923 1.00 94.12 140 PHE A C 1
ATOM 1124 O O . PHE A 1 140 ? -4.786 12.667 4.756 1.00 94.12 140 PHE A O 1
ATOM 1131 N N . SER A 1 141 ? -4.820 11.945 2.622 1.00 94.69 141 SER A N 1
ATOM 1132 C CA . SER A 1 141 ? -5.565 13.083 2.084 1.00 94.69 141 SER A CA 1
ATOM 1133 C C . SER A 1 141 ? -7.024 13.056 2.551 1.00 94.69 141 SER A C 1
ATOM 1135 O O . SER A 1 141 ? -7.516 12.046 3.063 1.00 94.69 141 SER A O 1
ATOM 1137 N N . ASP A 1 142 ? -7.727 14.179 2.401 1.00 95.62 142 ASP A N 1
ATOM 1138 C CA . ASP A 1 142 ? -9.150 14.240 2.737 1.00 95.62 142 ASP A CA 1
ATOM 1139 C C . ASP A 1 142 ? -9.952 13.264 1.870 1.00 95.62 142 ASP A C 1
ATOM 1141 O O . ASP A 1 142 ? -10.822 12.563 2.382 1.00 95.62 142 ASP A O 1
ATOM 1145 N N . GLU A 1 143 ? -9.606 13.155 0.586 1.00 96.25 143 GLU A N 1
ATOM 1146 C CA . GLU A 1 143 ? -10.232 12.223 -0.347 1.00 96.25 143 GLU A CA 1
ATOM 1147 C C . GLU A 1 143 ? -10.014 10.757 0.063 1.00 96.25 143 GLU A C 1
ATOM 1149 O O . GLU A 1 143 ? -10.983 10.006 0.173 1.00 96.25 143 GLU A O 1
ATOM 1154 N N . GLU A 1 144 ? -8.771 10.355 0.359 1.00 94.75 144 GLU A N 1
ATOM 1155 C CA . GLU A 1 144 ? -8.462 8.988 0.817 1.00 94.75 144 GLU A CA 1
ATOM 1156 C C . GLU A 1 144 ? -9.170 8.655 2.135 1.00 94.75 144 GLU A C 1
ATOM 1158 O O . GLU A 1 144 ? -9.629 7.528 2.343 1.00 94.75 144 GLU A O 1
ATOM 1163 N N . MET A 1 145 ? -9.287 9.638 3.031 1.00 96.25 145 MET A N 1
ATOM 1164 C CA . MET A 1 145 ? -9.989 9.455 4.295 1.00 96.25 145 MET A CA 1
ATOM 1165 C C . MET A 1 145 ? -11.494 9.262 4.081 1.00 96.25 145 MET A C 1
ATOM 1167 O O . MET A 1 145 ? -12.082 8.374 4.698 1.00 96.25 145 MET A O 1
ATOM 1171 N N . GLU A 1 146 ? -12.132 10.035 3.199 1.00 96.50 146 GLU A N 1
ATOM 1172 C CA . GLU A 1 146 ? -13.556 9.844 2.895 1.00 96.50 146 GLU A CA 1
ATOM 1173 C C . GLU A 1 146 ? -13.836 8.480 2.258 1.00 96.50 146 GLU A C 1
ATOM 1175 O O . GLU A 1 146 ? -14.786 7.797 2.649 1.00 96.50 146 GLU A O 1
ATOM 1180 N N . GLU A 1 147 ? -12.992 8.035 1.324 1.00 95.56 147 GLU A N 1
ATOM 1181 C CA . GLU A 1 147 ? -13.116 6.704 0.718 1.00 95.56 147 GLU A CA 1
ATOM 1182 C C . GLU A 1 147 ? -12.976 5.585 1.759 1.00 95.56 147 GLU A C 1
ATOM 1184 O O . GLU A 1 147 ? -13.737 4.606 1.754 1.00 95.56 147 GLU A O 1
ATOM 1189 N N . MET A 1 148 ? 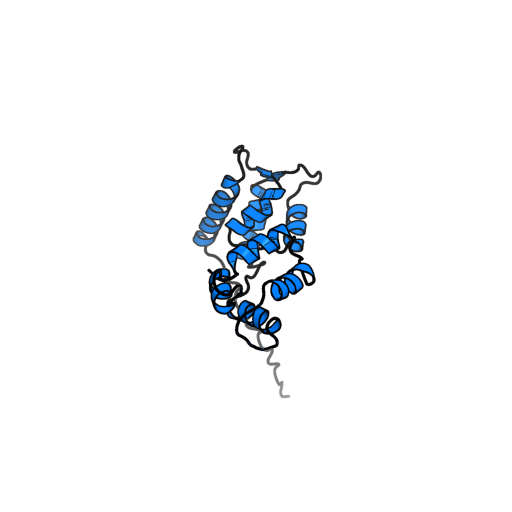-12.045 5.743 2.702 1.00 94.31 148 MET A N 1
ATOM 1190 C CA . MET A 1 148 ? -11.867 4.794 3.794 1.00 94.31 148 MET A CA 1
ATOM 1191 C C . MET A 1 148 ? -13.084 4.764 4.723 1.00 94.31 148 MET A C 1
ATOM 1193 O O . MET A 1 148 ? -13.591 3.680 5.017 1.00 94.31 148 MET A O 1
ATOM 1197 N N . LEU A 1 149 ? -13.591 5.925 5.150 1.00 95.62 149 LEU A N 1
ATOM 1198 C CA . LEU A 1 149 ? -14.761 6.008 6.029 1.00 95.62 149 LEU A CA 1
ATOM 1199 C C . LEU A 1 149 ? -16.017 5.446 5.369 1.00 95.62 149 LEU A C 1
ATOM 1201 O O . LEU A 1 149 ? -16.784 4.750 6.035 1.00 95.62 149 LEU A O 1
ATOM 1205 N N . LEU A 1 150 ? -16.206 5.689 4.071 1.00 95.12 150 LEU A N 1
ATOM 1206 C CA . LEU A 1 150 ? -17.305 5.109 3.301 1.00 95.12 150 LEU A CA 1
ATOM 1207 C C . LEU A 1 150 ? -17.253 3.575 3.300 1.00 95.12 150 LEU A C 1
ATOM 1209 O O . LEU A 1 150 ? -18.292 2.918 3.271 1.00 95.12 150 LEU A O 1
ATOM 1213 N N . THR A 1 151 ? -16.047 3.011 3.338 1.00 92.81 151 THR A N 1
ATOM 1214 C CA . THR A 1 151 ? -15.823 1.564 3.302 1.00 92.81 151 THR A CA 1
ATOM 1215 C C . THR A 1 151 ? -15.993 0.909 4.674 1.00 92.81 151 THR A C 1
ATOM 1217 O O . THR A 1 151 ? -16.524 -0.199 4.754 1.00 92.81 151 THR A O 1
ATOM 1220 N N . CYS A 1 152 ? -15.537 1.554 5.754 1.00 94.69 152 CYS A N 1
ATOM 1221 C CA . CYS A 1 152 ? -15.447 0.924 7.077 1.00 94.69 152 CYS A CA 1
ATOM 1222 C C . CYS A 1 152 ? -16.522 1.354 8.088 1.00 94.69 152 CYS A C 1
ATOM 1224 O O . CYS A 1 152 ? -16.651 0.715 9.134 1.00 94.69 152 CYS A O 1
ATOM 1226 N N . THR A 1 153 ? -17.286 2.415 7.811 1.00 96.62 153 THR A N 1
ATOM 1227 C CA . THR A 1 153 ? -18.328 2.897 8.730 1.00 96.62 153 THR A CA 1
ATOM 1228 C C . THR A 1 153 ? -19.614 2.099 8.552 1.00 96.62 153 THR A C 1
ATOM 1230 O O . THR A 1 153 ? -20.179 2.038 7.460 1.00 96.62 153 THR A O 1
ATOM 1233 N N . ASP A 1 154 ? -20.123 1.534 9.645 1.00 96.44 154 ASP A N 1
ATOM 1234 C CA . ASP A 1 154 ? -21.430 0.893 9.665 1.00 96.44 154 ASP A CA 1
ATOM 1235 C C . ASP A 1 154 ? -22.535 1.924 9.356 1.00 96.44 154 ASP A C 1
ATOM 1237 O O . ASP A 1 154 ? -22.649 2.937 10.057 1.00 96.44 154 ASP A O 1
ATOM 1241 N N . PRO A 1 155 ? -23.381 1.688 8.338 1.00 93.75 155 PRO A N 1
ATOM 1242 C CA . PRO A 1 155 ? -24.379 2.661 7.897 1.00 93.75 155 PRO A CA 1
ATOM 1243 C C . PRO A 1 155 ? -25.548 2.839 8.876 1.00 93.75 155 PRO A C 1
ATOM 1245 O O . PRO A 1 155 ? -26.321 3.785 8.727 1.00 93.75 155 PRO A O 1
ATOM 1248 N N . THR A 1 156 ? -25.718 1.938 9.849 1.00 95.56 156 THR A N 1
ATOM 1249 C CA . THR A 1 156 ? -26.822 1.985 10.818 1.00 95.56 156 THR A CA 1
ATOM 1250 C C . THR A 1 156 ? -26.404 2.711 12.091 1.00 95.56 156 THR A C 1
ATOM 1252 O O . THR A 1 156 ? -27.153 3.535 12.613 1.00 95.56 156 THR A O 1
ATOM 1255 N N . GLU A 1 157 ? -25.209 2.414 12.595 1.00 96.38 157 GLU A N 1
ATOM 1256 C CA . GLU A 1 157 ? -24.696 2.944 13.854 1.00 96.38 157 GLU A CA 1
ATOM 1257 C C . GLU A 1 157 ? -23.746 4.131 13.678 1.00 96.38 157 GLU A C 1
ATOM 1259 O O . GLU A 1 157 ? -23.501 4.848 14.650 1.00 96.38 157 GLU A O 1
ATOM 1264 N N . GLY A 1 158 ? -23.214 4.356 12.472 1.00 96.56 158 GLY A N 1
ATOM 1265 C CA . GLY A 1 158 ? -22.227 5.407 12.212 1.00 96.56 158 GLY A CA 1
ATOM 1266 C C . GLY A 1 158 ? -20.896 5.163 12.929 1.00 96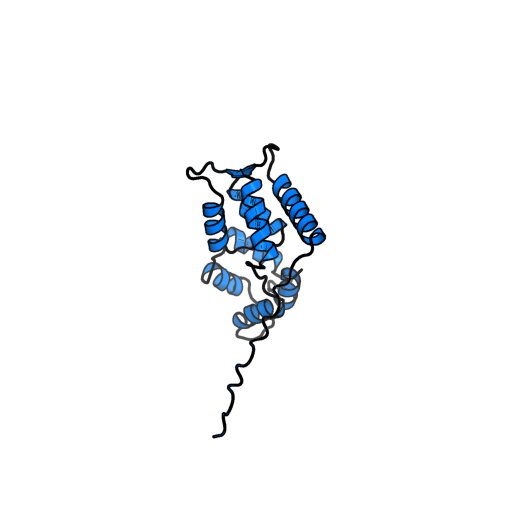.56 158 GLY A C 1
ATOM 1267 O O . GLY A 1 158 ? -20.211 6.113 13.306 1.00 96.56 158 GLY A O 1
ATOM 1268 N N . LYS A 1 159 ? -20.557 3.893 13.174 1.00 97.50 159 LYS A N 1
ATOM 1269 C CA . LYS A 1 159 ? -19.373 3.450 13.923 1.00 97.50 159 LYS A CA 1
ATOM 1270 C C . LYS A 1 159 ? -18.512 2.536 13.072 1.00 97.50 159 LYS A C 1
ATOM 1272 O O . LYS A 1 159 ? -19.009 1.867 12.176 1.00 97.50 159 LYS A O 1
ATOM 1277 N N . ILE A 1 160 ? -17.236 2.452 13.412 1.00 97.25 160 ILE A N 1
ATOM 1278 C CA . ILE A 1 160 ? -16.276 1.563 12.765 1.00 97.25 160 ILE A CA 1
ATOM 1279 C C . ILE A 1 160 ? -16.006 0.399 13.716 1.00 97.25 160 ILE A C 1
ATOM 1281 O O . ILE A 1 160 ? -15.248 0.537 14.679 1.00 97.25 160 ILE A O 1
ATOM 1285 N N . PHE A 1 161 ? -16.641 -0.743 13.460 1.00 97.06 161 PHE A N 1
ATOM 1286 C CA . PHE A 1 161 ? -16.385 -1.988 14.186 1.00 97.06 161 PHE A CA 1
ATOM 1287 C C . PHE A 1 161 ? -15.100 -2.621 13.648 1.00 97.06 161 PHE A C 1
ATOM 1289 O O . PHE A 1 161 ? -15.085 -3.289 12.614 1.00 97.06 161 PHE A O 1
ATOM 1296 N N . TYR A 1 162 ? -13.983 -2.342 14.319 1.00 95.56 162 TYR A N 1
ATOM 1297 C CA . TYR A 1 162 ? -12.665 -2.627 13.760 1.00 95.56 162 TYR A CA 1
ATOM 1298 C C . TYR A 1 162 ? -12.313 -4.117 13.710 1.00 95.56 162 TYR A C 1
ATOM 1300 O O . TYR A 1 162 ? -11.459 -4.480 12.914 1.00 95.56 162 TYR A O 1
ATOM 1308 N N . GLU A 1 163 ? -12.963 -4.993 14.482 1.00 94.00 163 GLU A N 1
ATOM 1309 C CA . GLU A 1 163 ? -12.795 -6.449 14.325 1.00 94.00 163 GLU A CA 1
ATOM 1310 C C . GLU A 1 163 ? -13.198 -6.903 12.913 1.00 94.00 163 GLU A C 1
ATOM 1312 O O . GLU A 1 163 ? -12.412 -7.540 12.210 1.00 94.00 163 GLU A O 1
ATOM 1317 N N . ASP A 1 164 ? -14.377 -6.481 12.452 1.00 91.94 164 ASP A N 1
ATOM 1318 C CA . ASP A 1 164 ? -14.866 -6.788 11.105 1.00 91.94 164 ASP A CA 1
ATOM 1319 C C . ASP A 1 164 ? -14.000 -6.123 10.030 1.00 91.94 164 ASP A C 1
ATOM 1321 O O . ASP A 1 164 ? -13.703 -6.715 8.985 1.00 91.94 164 ASP A O 1
ATOM 1325 N N . PHE A 1 165 ? -13.552 -4.893 10.295 1.00 93.19 165 PHE A N 1
ATOM 1326 C CA . PHE A 1 165 ? -12.700 -4.165 9.365 1.00 93.19 165 PHE A CA 1
ATOM 1327 C C . PHE A 1 165 ? -11.305 -4.791 9.235 1.00 93.19 165 PHE A C 1
ATOM 1329 O O . PHE A 1 165 ? -10.794 -4.923 8.127 1.00 93.19 165 PHE A O 1
ATOM 1336 N N . VAL A 1 166 ? -10.702 -5.264 10.326 1.00 93.81 166 VAL A N 1
ATOM 1337 C CA . VAL A 1 166 ? -9.419 -5.982 10.293 1.00 93.81 166 VAL A CA 1
ATOM 1338 C C . VAL A 1 166 ? -9.532 -7.247 9.441 1.00 93.81 166 VAL A C 1
ATOM 1340 O O . VAL A 1 166 ? -8.672 -7.483 8.592 1.00 93.81 166 VAL A O 1
ATOM 1343 N N . VAL A 1 167 ? -10.618 -8.013 9.588 1.00 90.75 167 VAL A N 1
ATOM 1344 C CA . VAL A 1 167 ? -10.889 -9.192 8.746 1.00 90.75 167 VAL A CA 1
ATOM 1345 C C . VAL A 1 167 ? -11.033 -8.809 7.268 1.00 90.75 167 VAL A C 1
ATOM 1347 O O . VAL A 1 167 ? -10.692 -9.602 6.391 1.00 90.75 167 VAL A O 1
ATOM 1350 N N . MET A 1 168 ? -11.529 -7.609 6.960 1.00 88.88 168 MET A N 1
ATOM 1351 C CA . MET A 1 168 ? -11.560 -7.085 5.592 1.00 88.88 168 MET A CA 1
ATOM 1352 C C . MET A 1 168 ? -10.154 -6.745 5.074 1.00 88.88 168 MET A C 1
ATOM 1354 O O . MET A 1 168 ? -9.850 -7.068 3.930 1.00 88.88 168 MET A O 1
ATOM 1358 N N . LEU A 1 169 ? -9.300 -6.141 5.903 1.00 88.56 169 LEU A N 1
ATOM 1359 C CA . LEU A 1 169 ? -7.958 -5.681 5.520 1.00 88.56 169 LEU A CA 1
ATOM 1360 C C . LEU A 1 169 ? -6.955 -6.811 5.242 1.00 88.56 169 LEU A C 1
ATOM 1362 O O . LEU A 1 169 ? -6.009 -6.613 4.479 1.00 88.56 169 LEU A O 1
ATOM 1366 N N . VAL A 1 170 ? -7.137 -7.979 5.862 1.00 85.88 170 VAL A N 1
ATOM 1367 C CA . VAL A 1 170 ? -6.225 -9.129 5.703 1.00 85.88 170 VAL A CA 1
ATOM 1368 C C . VAL A 1 170 ? -6.629 -10.110 4.602 1.00 85.88 170 VAL A C 1
ATOM 1370 O O . VAL A 1 170 ? -5.878 -11.052 4.336 1.00 85.88 170 VAL A O 1
ATOM 1373 N N . LYS A 1 171 ? -7.800 -9.918 3.984 1.00 68.94 171 LYS A N 1
ATOM 1374 C CA . LYS A 1 171 ? -8.241 -10.704 2.821 1.00 68.94 171 LYS A CA 1
ATOM 1375 C C . LYS A 1 171 ? -7.430 -10.364 1.571 1.00 68.94 171 LYS A C 1
ATOM 1377 O O . LYS A 1 171 ? -7.304 -11.288 0.738 1.00 68.94 171 LYS A O 1
#

Mean predicted aligned error: 7.91 Å

Radius of gyration: 21.97 Å; Cα contacts (8 Å, |Δi|>4): 135; chains: 1; bounding box: 74×44×56 Å

Secondary structure (DSSP, 8-state):
-------------PPP-PPPHHHHHHHHHHHHHHHHTT-TTSSSEEEGGGHHHHHHHTT----HHHHHHHHHHHS-SS--SEEEHHHHHHHHHHHHHTT-SPPPPHHHHHHHHHHH-TT--S-B-HHHHHHHHHHSSSPPPHHHHHHHHHHHS-TTT--B-HHHHHHHHT-

Organism: NCBI:txid447962